Protein AF-A0AAU8GAG2-F1 (afdb_monomer)

Solvent-accessible surface area (backbone atoms only — not comparable to full-atom values): 4135 Å² total; per-residue (Å²): 129,86,55,72,65,60,53,50,50,54,47,52,52,52,41,53,52,45,52,51,51,43,53,52,48,52,52,51,42,59,63,41,71,78,45,94,46,74,65,38,53,52,51,45,54,52,45,50,54,53,45,53,52,44,54,51,50,46,50,53,45,33,60,72,70,61,56,70,87,66,94,124

Foldseek 3Di:
DDDPVVVLVVLVVVLVVLVVVLVVLVVVLVVLVVPDDPVSVVSNVVSVVSNVVSVVSNVVSCVVNVVPPDDD

Nearest PDB structures (foldseek):
  6r1n-assembly1_A-2  TM=9.313E-01  e=1.053E+00  Staphylococcus aureus
  6kgq-assembly1_A  TM=9.198E-01  e=2.222E+00  Homo sapiens

pLDDT: mean 88.39, std 14.49, range [36.47, 98.0]

Secondary structure (DSSP, 8-state):
---HHHHHHHHHHHHHHHHHHHHHHHHHHHHHTT--SHHHHHHHHHHHHHHHHHHHHHHHHHHHHT------

Mean predicted aligned error: 5.85 Å

Sequence (72 aa):
MPNLEDYKWEFRKEEEELLAERRKLLGQKQLISRVFTTEASRRRAELEKAVAELERRITEIRNILGDNYRNN

Structure (mmCIF, N/CA/C/O backbone):
data_AF-A0AAU8GAG2-F1
#
_entry.id   AF-A0AAU8GAG2-F1
#
loop_
_atom_site.group_PDB
_atom_site.id
_atom_site.type_symbol
_atom_site.label_atom_id
_atom_site.label_alt_id
_atom_site.label_comp_id
_atom_site.label_asym_id
_atom_site.label_entity_id
_atom_site.label_seq_id
_atom_site.pdbx_PDB_ins_code
_atom_site.Cartn_x
_atom_site.Cartn_y
_atom_site.Cartn_z
_atom_site.occupancy
_atom_site.B_iso_or_equiv
_atom_site.auth_seq_id
_atom_site.auth_comp_id
_atom_site.auth_asym_id
_atom_site.auth_atom_id
_atom_site.pdbx_PDB_model_num
ATOM 1 N N . MET A 1 1 ? 17.923 15.185 -25.140 1.00 52.16 1 MET A N 1
ATOM 2 C CA . MET A 1 1 ? 16.870 14.185 -24.868 1.00 52.16 1 MET A CA 1
ATOM 3 C C . MET A 1 1 ? 17.230 13.531 -23.545 1.00 52.16 1 MET A C 1
ATOM 5 O O . MET A 1 1 ? 18.394 13.165 -23.424 1.00 52.16 1 MET A O 1
ATOM 9 N N . PRO A 1 2 ? 16.333 13.478 -22.547 1.00 63.34 2 PRO A N 1
ATOM 10 C CA . PRO A 1 2 ? 16.621 12.770 -21.300 1.00 63.34 2 PRO A CA 1
ATOM 11 C C . PRO A 1 2 ? 16.918 11.295 -21.599 1.00 63.34 2 PRO A C 1
ATOM 13 O O . PRO A 1 2 ? 16.308 10.710 -22.498 1.00 63.34 2 PRO A O 1
ATOM 16 N N . ASN A 1 3 ? 17.907 10.731 -20.909 1.00 79.81 3 ASN A N 1
ATOM 17 C CA . ASN A 1 3 ? 18.352 9.360 -21.119 1.00 79.81 3 ASN A CA 1
ATOM 18 C C . ASN A 1 3 ? 17.299 8.392 -20.554 1.00 79.81 3 ASN A C 1
ATOM 20 O O . ASN A 1 3 ? 16.815 8.569 -19.438 1.00 79.81 3 ASN A O 1
ATOM 24 N N . LEU A 1 4 ? 16.945 7.360 -21.321 1.00 75.25 4 LEU A N 1
ATOM 25 C CA . LEU A 1 4 ? 16.013 6.308 -20.893 1.00 75.25 4 LEU A CA 1
ATOM 26 C C . LEU A 1 4 ? 16.472 5.615 -19.600 1.00 75.25 4 LEU A C 1
ATOM 28 O O . LEU A 1 4 ? 15.639 5.164 -18.817 1.00 75.25 4 LEU A O 1
ATOM 32 N N . GLU A 1 5 ? 17.782 5.548 -19.365 1.00 79.00 5 GLU A N 1
ATOM 33 C CA . GLU A 1 5 ? 18.348 4.966 -18.145 1.00 79.00 5 GLU A CA 1
ATOM 34 C C . GLU A 1 5 ? 18.156 5.860 -16.911 1.00 79.00 5 GLU A C 1
ATOM 36 O O . GLU A 1 5 ? 17.868 5.337 -15.835 1.00 79.00 5 GLU A O 1
ATOM 41 N N . ASP A 1 6 ? 18.192 7.189 -17.066 1.00 82.25 6 ASP A N 1
ATOM 42 C CA . ASP A 1 6 ? 17.902 8.123 -15.967 1.00 82.25 6 ASP A CA 1
ATOM 43 C C . ASP A 1 6 ? 16.438 7.974 -15.528 1.00 82.25 6 ASP A C 1
ATOM 45 O O . ASP A 1 6 ? 16.132 7.915 -14.341 1.00 82.25 6 ASP A O 1
ATOM 49 N N . TYR A 1 7 ? 15.528 7.816 -16.495 1.00 82.06 7 TYR A N 1
ATOM 50 C CA . TYR A 1 7 ? 14.106 7.601 -16.225 1.00 82.06 7 TYR A CA 1
ATOM 51 C C . TYR A 1 7 ? 13.877 6.302 -15.442 1.00 82.06 7 TYR A C 1
ATOM 53 O O . TYR A 1 7 ? 13.239 6.316 -14.394 1.00 82.06 7 TYR A O 1
ATOM 61 N N . LYS A 1 8 ? 14.449 5.176 -15.887 1.00 86.31 8 LYS A N 1
ATOM 62 C CA . LYS A 1 8 ? 14.331 3.897 -15.163 1.00 86.31 8 LYS A CA 1
ATOM 63 C C . LYS A 1 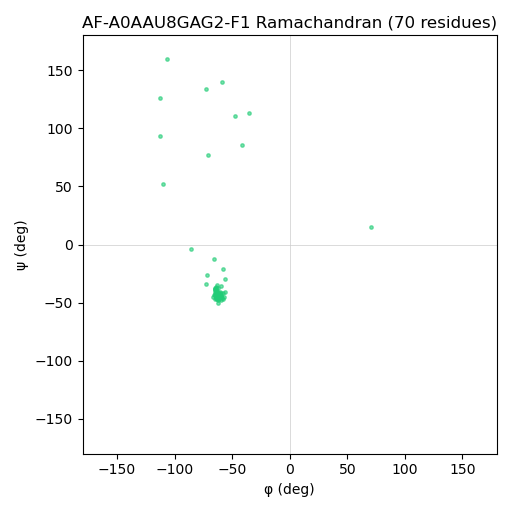8 ? 14.906 3.963 -13.749 1.00 86.31 8 LYS A C 1
ATOM 65 O O . LYS A 1 8 ? 14.369 3.314 -12.854 1.00 86.31 8 LYS A O 1
ATOM 70 N N . TRP A 1 9 ? 15.993 4.707 -13.548 1.00 89.06 9 TRP A N 1
ATOM 71 C CA . TRP A 1 9 ? 16.587 4.882 -12.227 1.00 89.06 9 TRP A CA 1
ATOM 72 C C . TRP A 1 9 ? 15.633 5.607 -11.270 1.00 89.06 9 TRP A C 1
ATOM 74 O O . TRP A 1 9 ? 15.408 5.117 -10.164 1.00 89.06 9 TRP A O 1
ATOM 84 N N . GLU A 1 10 ? 14.999 6.695 -11.718 1.00 91.44 10 GLU A N 1
ATOM 85 C CA . GLU A 1 10 ? 13.996 7.417 -10.922 1.00 91.44 10 GLU A CA 1
ATOM 86 C C . GLU A 1 10 ? 12.798 6.525 -10.564 1.00 91.44 10 GLU A C 1
ATOM 88 O O . GLU A 1 10 ? 12.388 6.481 -9.407 1.00 91.44 10 GLU A O 1
ATOM 93 N N . PHE A 1 11 ? 12.283 5.735 -11.514 1.00 91.06 11 PHE A N 1
ATOM 94 C CA . PHE A 1 11 ? 11.175 4.809 -11.242 1.00 91.06 11 PHE A CA 1
ATOM 95 C C . PHE A 1 11 ? 11.541 3.708 -10.247 1.00 91.06 11 PHE A C 1
ATOM 97 O O . PHE A 1 11 ? 10.733 3.372 -9.385 1.00 91.06 11 PHE A O 1
ATOM 104 N N . ARG A 1 12 ? 12.756 3.155 -10.322 1.00 92.38 12 ARG A N 1
ATOM 105 C CA . ARG A 1 12 ? 13.226 2.166 -9.336 1.00 92.38 12 ARG A CA 1
ATOM 106 C C . ARG A 1 12 ? 13.343 2.773 -7.946 1.00 92.38 12 ARG A C 1
ATOM 108 O O . ARG A 1 12 ? 12.930 2.152 -6.972 1.00 92.38 12 ARG A O 1
ATOM 115 N N . LYS A 1 13 ? 13.864 3.995 -7.857 1.00 95.00 13 LYS A N 1
ATOM 116 C CA . LYS A 1 13 ? 13.947 4.722 -6.593 1.00 95.00 13 LYS A CA 1
ATOM 117 C C . LYS A 1 13 ? 12.554 5.000 -6.016 1.00 95.00 13 LYS A C 1
ATOM 119 O O . LYS A 1 13 ? 12.331 4.742 -4.836 1.00 95.00 13 LYS A O 1
ATOM 124 N N . GLU A 1 14 ? 11.607 5.445 -6.844 1.00 95.12 14 GLU A N 1
ATOM 125 C CA . GLU A 1 14 ? 10.208 5.636 -6.437 1.00 95.12 14 GLU A CA 1
ATOM 126 C C . GLU A 1 14 ? 9.594 4.312 -5.941 1.00 95.12 14 GLU A C 1
ATOM 128 O O . GLU A 1 14 ? 8.963 4.276 -4.885 1.00 95.12 14 GLU A O 1
ATOM 133 N N . GLU A 1 15 ? 9.825 3.196 -6.641 1.00 95.06 15 GLU A N 1
ATOM 134 C CA . GLU A 1 15 ? 9.356 1.875 -6.208 1.00 95.06 15 GLU A CA 1
ATOM 135 C C . GLU A 1 15 ? 9.914 1.483 -4.829 1.00 95.06 15 GLU A C 1
ATOM 137 O O . GLU A 1 15 ? 9.166 1.024 -3.959 1.00 95.06 15 GLU A O 1
ATOM 142 N N . GLU A 1 16 ? 11.216 1.672 -4.605 1.00 96.44 16 GLU A N 1
ATOM 143 C CA . GLU A 1 16 ? 11.876 1.362 -3.334 1.00 96.44 16 GLU A CA 1
ATOM 144 C C . GLU A 1 16 ? 11.305 2.182 -2.169 1.00 96.44 16 GLU A C 1
ATOM 146 O O . GLU A 1 16 ? 11.038 1.627 -1.093 1.00 96.44 16 GLU A O 1
ATOM 151 N N . GLU A 1 17 ? 11.064 3.476 -2.388 1.00 97.62 17 GLU A N 1
ATOM 152 C CA . GLU A 1 17 ? 10.453 4.379 -1.409 1.00 97.62 17 GLU A CA 1
ATOM 153 C C . GLU A 1 17 ? 9.017 3.948 -1.069 1.00 97.62 17 GLU A C 1
ATOM 155 O O . GLU A 1 17 ? 8.656 3.828 0.109 1.00 97.62 17 GLU A O 1
ATOM 160 N N . LEU A 1 18 ? 8.210 3.612 -2.079 1.00 97.44 18 LEU A N 1
ATOM 161 C CA . LEU A 1 18 ? 6.837 3.134 -1.885 1.00 97.44 18 LEU A CA 1
ATOM 162 C C . LEU A 1 18 ? 6.793 1.783 -1.162 1.00 97.44 18 LEU A C 1
ATOM 164 O O . LEU A 1 18 ? 5.947 1.567 -0.289 1.00 97.44 18 LEU A O 1
ATOM 168 N N . LEU A 1 19 ? 7.717 0.870 -1.474 1.00 97.12 19 LEU A N 1
ATOM 169 C CA . LEU A 1 19 ? 7.853 -0.406 -0.770 1.00 97.12 19 LEU A CA 1
ATOM 170 C C . LEU A 1 19 ? 8.245 -0.201 0.698 1.00 97.12 19 LEU A C 1
ATOM 172 O O . LEU A 1 19 ? 7.752 -0.923 1.572 1.00 97.12 19 LEU A O 1
ATOM 176 N N . ALA A 1 20 ? 9.113 0.771 0.989 1.00 98.00 20 ALA A N 1
ATOM 177 C CA . ALA A 1 20 ? 9.485 1.123 2.354 1.00 98.00 20 ALA A CA 1
ATOM 178 C C . ALA A 1 20 ? 8.293 1.681 3.144 1.00 98.00 20 ALA A C 1
ATOM 180 O O . ALA A 1 20 ? 8.023 1.199 4.251 1.00 98.00 20 ALA A O 1
ATOM 181 N N . GLU A 1 21 ? 7.530 2.610 2.565 1.00 98.00 21 GLU A N 1
ATOM 182 C CA . GLU A 1 21 ? 6.335 3.152 3.219 1.00 98.00 21 GLU A CA 1
ATOM 183 C C . GLU A 1 21 ? 5.271 2.062 3.412 1.00 98.00 21 GLU A C 1
ATOM 185 O O . GLU A 1 21 ? 4.706 1.929 4.500 1.00 98.00 21 GLU A O 1
ATOM 190 N N . ARG A 1 22 ? 5.073 1.179 2.423 1.00 97.31 22 ARG A N 1
ATOM 191 C CA . ARG A 1 22 ? 4.151 0.040 2.543 1.00 97.31 22 ARG A CA 1
ATOM 192 C C . ARG A 1 22 ? 4.517 -0.856 3.726 1.00 97.31 22 ARG A C 1
ATOM 194 O O . ARG A 1 22 ? 3.637 -1.229 4.502 1.00 97.31 22 ARG A O 1
ATOM 201 N N . ARG A 1 23 ? 5.803 -1.187 3.909 1.00 97.50 23 ARG A N 1
ATOM 202 C CA . ARG A 1 23 ? 6.272 -1.987 5.061 1.00 97.50 23 ARG A CA 1
ATOM 203 C C . ARG A 1 23 ? 5.953 -1.308 6.393 1.00 97.50 23 ARG A C 1
ATOM 205 O O . ARG A 1 23 ? 5.467 -1.965 7.314 1.00 97.50 23 ARG A O 1
ATOM 212 N N . LYS A 1 24 ? 6.174 0.002 6.489 1.00 97.50 24 LYS A N 1
ATOM 213 C CA . LYS A 1 24 ? 5.872 0.796 7.687 1.00 97.50 24 LYS A CA 1
ATOM 214 C C . LYS A 1 24 ? 4.374 0.813 7.999 1.00 97.50 24 LYS A C 1
ATOM 216 O O . LYS A 1 24 ? 3.997 0.556 9.143 1.00 97.50 24 LYS A O 1
ATOM 221 N N . LEU A 1 25 ? 3.516 1.050 7.005 1.00 97.38 25 LEU A N 1
ATOM 222 C CA . LEU A 1 25 ? 2.061 1.049 7.196 1.00 97.38 25 LEU A CA 1
ATOM 223 C C . LEU A 1 25 ? 1.526 -0.332 7.589 1.00 97.38 25 LEU A C 1
ATOM 225 O O . LEU A 1 25 ? 0.661 -0.431 8.461 1.00 97.38 25 LEU A O 1
ATOM 229 N N . LEU A 1 26 ? 2.074 -1.408 7.018 1.00 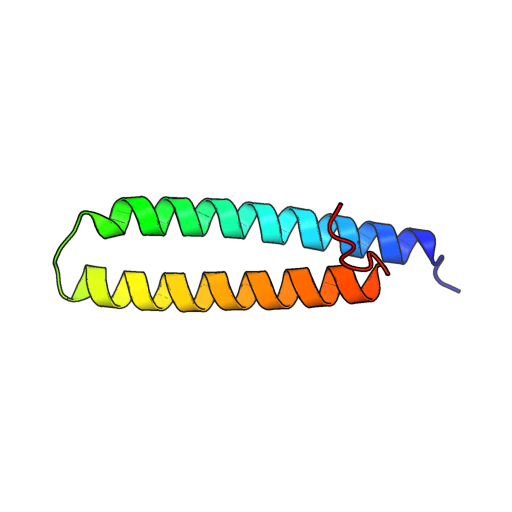95.69 26 LEU A N 1
ATOM 230 C CA . LEU A 1 26 ? 1.736 -2.773 7.428 1.00 95.69 26 LEU A CA 1
ATOM 231 C C . LEU A 1 26 ? 2.128 -3.048 8.886 1.00 95.69 26 LEU A C 1
ATOM 233 O O . LEU A 1 26 ? 1.332 -3.630 9.624 1.00 95.69 26 LEU A O 1
ATOM 237 N N . GLY A 1 27 ? 3.295 -2.572 9.331 1.00 95.50 27 GLY A N 1
ATOM 238 C CA . GLY A 1 27 ? 3.693 -2.635 10.740 1.00 95.50 27 GLY A CA 1
ATOM 239 C C . GLY A 1 27 ? 2.721 -1.884 11.657 1.00 95.50 27 GLY A C 1
ATOM 240 O O . GLY A 1 27 ? 2.270 -2.424 12.666 1.00 95.50 27 GLY A O 1
ATOM 241 N N . GLN A 1 28 ? 2.307 -0.671 11.275 1.00 94.75 28 GLN A N 1
ATOM 242 C CA . GLN A 1 28 ? 1.293 0.088 12.020 1.00 94.75 28 GLN A CA 1
ATOM 243 C C . GLN A 1 28 ? -0.049 -0.655 12.082 1.00 94.75 28 GLN A C 1
ATOM 245 O O . GLN A 1 28 ? -0.662 -0.741 13.149 1.00 94.75 28 GLN A O 1
ATOM 250 N N . LYS A 1 29 ? -0.488 -1.247 10.964 1.00 93.69 29 LYS A N 1
ATOM 251 C CA . LYS A 1 29 ? -1.724 -2.037 10.898 1.00 93.69 29 LYS A CA 1
ATOM 252 C C . LYS A 1 29 ? -1.667 -3.236 11.845 1.00 93.69 29 LYS A C 1
ATOM 254 O O . LYS A 1 29 ? -2.640 -3.484 12.556 1.00 93.69 29 LYS A O 1
ATOM 259 N N . GLN A 1 30 ? -0.539 -3.946 11.904 1.00 92.12 30 GLN A N 1
ATOM 260 C CA . GLN A 1 30 ? -0.338 -5.066 12.830 1.00 92.12 30 GLN A CA 1
ATOM 261 C C . GLN A 1 30 ? -0.443 -4.625 14.294 1.00 92.12 30 GLN A C 1
ATOM 263 O O . GLN A 1 30 ? -1.118 -5.292 15.077 1.00 92.12 30 GLN A O 1
ATOM 268 N N . LEU A 1 31 ? 0.146 -3.486 14.665 1.00 92.50 31 LEU A N 1
ATOM 269 C CA . LEU A 1 31 ? 0.041 -2.954 16.027 1.00 92.50 31 LEU A CA 1
ATOM 270 C C . LEU A 1 31 ? -1.410 -2.602 16.386 1.00 92.50 31 LEU A C 1
ATOM 272 O O . LEU A 1 31 ? -1.909 -3.013 17.433 1.00 92.50 31 LEU A O 1
ATOM 276 N N . ILE A 1 32 ? -2.118 -1.909 15.490 1.00 93.75 32 ILE A N 1
ATOM 277 C CA . ILE A 1 32 ? -3.506 -1.479 15.721 1.00 93.75 32 ILE A CA 1
ATOM 278 C C . ILE A 1 32 ? -4.486 -2.658 15.676 1.00 93.75 32 ILE A C 1
ATOM 280 O O . ILE A 1 32 ? -5.533 -2.610 16.320 1.00 93.75 32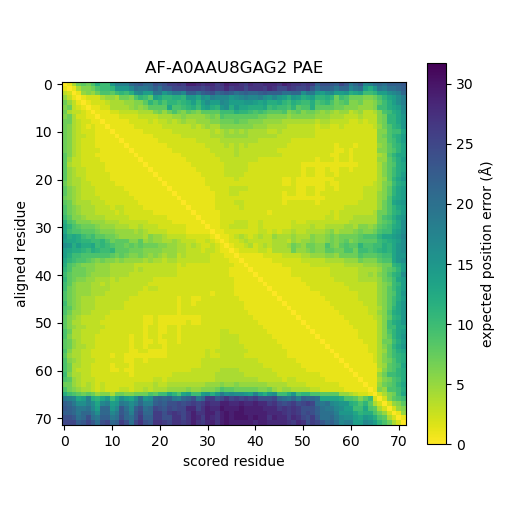 ILE A O 1
ATOM 284 N N . SER A 1 33 ? -4.172 -3.743 14.964 1.00 88.19 33 SER A N 1
ATOM 285 C CA . SER A 1 33 ? -5.031 -4.936 14.887 1.00 88.19 33 SER A CA 1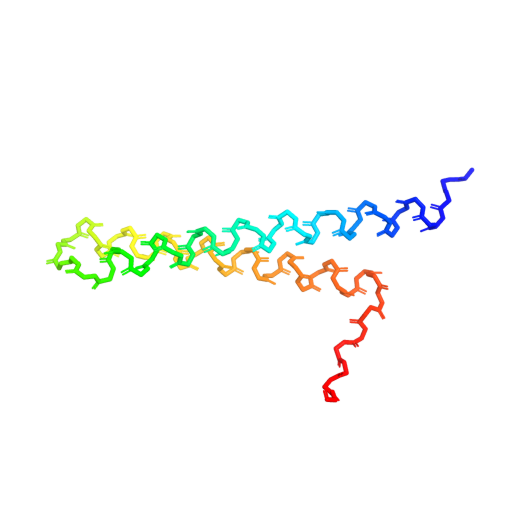
ATOM 286 C C . SER A 1 33 ? -5.325 -5.576 16.250 1.00 88.19 33 SER A C 1
ATOM 288 O O . SER A 1 33 ? -6.333 -6.258 16.397 1.00 88.19 33 SER A O 1
ATOM 290 N N . ARG A 1 34 ? -4.489 -5.301 17.260 1.00 91.44 34 ARG A N 1
ATOM 291 C CA . ARG A 1 34 ? -4.643 -5.799 18.633 1.00 91.44 34 ARG A CA 1
ATOM 292 C C . ARG A 1 34 ? -5.554 -4.929 19.512 1.00 91.44 34 ARG A C 1
ATOM 294 O O . ARG A 1 34 ? -5.788 -5.281 20.663 1.00 91.44 34 ARG A O 1
ATOM 301 N N . VAL A 1 35 ? -6.052 -3.800 18.999 1.00 93.25 35 VAL A N 1
ATOM 302 C CA . VAL A 1 35 ? -6.868 -2.828 19.747 1.00 93.25 35 VAL A CA 1
ATOM 303 C C . VAL A 1 35 ? -8.298 -2.802 19.206 1.00 93.25 35 VAL A C 1
ATOM 305 O O . VAL A 1 35 ? -8.520 -2.572 18.019 1.00 93.25 35 VAL A O 1
ATOM 308 N N . PHE A 1 36 ? -9.296 -2.981 20.071 1.00 90.94 36 PHE A N 1
ATOM 309 C CA . PHE A 1 36 ? -10.706 -3.128 19.674 1.00 90.94 36 PHE A CA 1
ATOM 310 C C . PHE A 1 36 ? -11.562 -1.915 20.067 1.00 90.94 36 PHE A C 1
ATOM 312 O O . PHE A 1 36 ? -12.594 -2.047 20.715 1.00 90.94 36 PHE A O 1
ATOM 319 N N . THR A 1 37 ? -11.122 -0.716 19.679 1.00 95.62 37 THR A N 1
ATOM 320 C CA . THR A 1 37 ? -11.885 0.534 19.843 1.00 95.62 37 THR A CA 1
ATOM 321 C C . THR A 1 37 ? -12.433 1.024 18.502 1.00 95.62 37 THR A C 1
ATOM 323 O O . THR A 1 37 ? -11.912 0.666 17.443 1.00 95.62 37 THR A O 1
ATOM 326 N N . THR A 1 38 ? -13.462 1.879 18.527 1.00 94.56 38 THR A N 1
ATOM 327 C CA . THR A 1 38 ? -13.993 2.537 17.318 1.00 94.56 38 THR A CA 1
ATOM 328 C C . THR A 1 38 ? -12.906 3.315 16.578 1.00 94.56 38 THR A C 1
ATOM 330 O O . THR A 1 38 ? -12.807 3.226 15.356 1.00 94.56 38 THR A O 1
ATOM 333 N N . GLU A 1 39 ? -12.039 4.005 17.320 1.00 94.81 39 GLU A N 1
ATOM 334 C CA . GLU A 1 39 ? -10.906 4.737 16.751 1.00 94.81 39 GLU A CA 1
ATOM 335 C C . GLU A 1 39 ? -9.894 3.793 16.089 1.00 94.81 39 GLU A C 1
ATOM 337 O O . GLU A 1 39 ? -9.475 4.022 14.958 1.00 94.81 39 GLU A O 1
ATOM 342 N N . ALA A 1 40 ? -9.567 2.664 16.725 1.00 94.56 40 ALA A N 1
ATOM 343 C CA . ALA A 1 40 ? -8.697 1.657 16.120 1.00 94.56 40 ALA A CA 1
ATOM 344 C C . ALA A 1 40 ? -9.311 1.056 14.844 1.00 94.56 40 ALA A C 1
ATOM 346 O O . ALA A 1 40 ? -8.597 0.814 13.872 1.00 94.56 40 ALA A O 1
ATOM 347 N N . SER A 1 41 ? -10.631 0.848 14.810 1.00 93.62 41 SER A N 1
ATOM 348 C CA . SER A 1 41 ? -11.344 0.407 13.604 1.00 93.62 41 SER A CA 1
ATOM 349 C C . SER A 1 41 ? -11.268 1.436 12.480 1.00 93.62 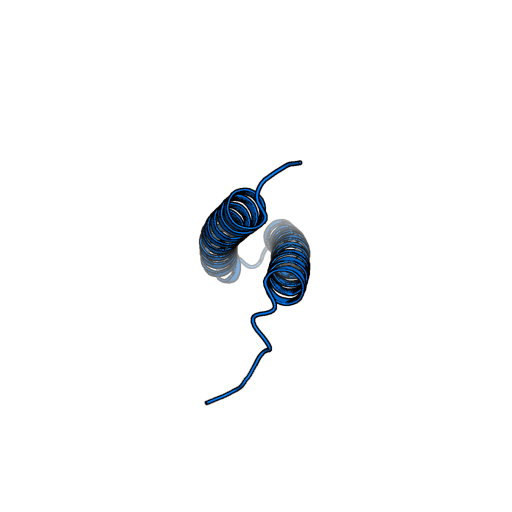41 SER A C 1
ATOM 351 O O . SER A 1 41 ? -10.952 1.069 11.348 1.00 93.62 41 SER A O 1
ATOM 353 N N . ARG A 1 42 ? -11.479 2.722 12.785 1.00 95.75 42 ARG A N 1
ATOM 354 C CA . ARG A 1 42 ? -11.312 3.812 11.817 1.00 95.75 42 ARG A CA 1
ATOM 355 C C . ARG A 1 42 ? -9.881 3.857 11.285 1.00 95.75 42 ARG A C 1
ATOM 357 O O . ARG A 1 42 ? -9.674 3.869 10.073 1.00 95.75 42 ARG A O 1
ATOM 364 N N . ARG A 1 43 ? -8.894 3.791 12.179 1.00 95.88 43 ARG A N 1
ATOM 365 C CA . ARG A 1 43 ? -7.479 3.839 11.811 1.00 95.88 43 ARG A CA 1
ATOM 366 C C . ARG A 1 43 ? -7.050 2.646 10.957 1.00 95.88 43 ARG A C 1
ATOM 368 O O . ARG A 1 43 ? -6.267 2.821 10.029 1.00 95.88 43 ARG A O 1
ATOM 375 N N . ARG A 1 44 ? -7.582 1.442 11.208 1.00 95.00 44 ARG A N 1
ATOM 376 C CA . ARG A 1 44 ? -7.372 0.276 10.328 1.00 95.00 44 ARG A CA 1
ATOM 377 C C . ARG A 1 44 ? -7.880 0.530 8.914 1.00 95.00 44 ARG A C 1
ATOM 379 O O . ARG A 1 44 ? -7.153 0.236 7.973 1.00 95.00 44 ARG A O 1
ATOM 386 N N . ALA A 1 45 ? -9.078 1.093 8.773 1.00 95.31 45 ALA A N 1
ATOM 387 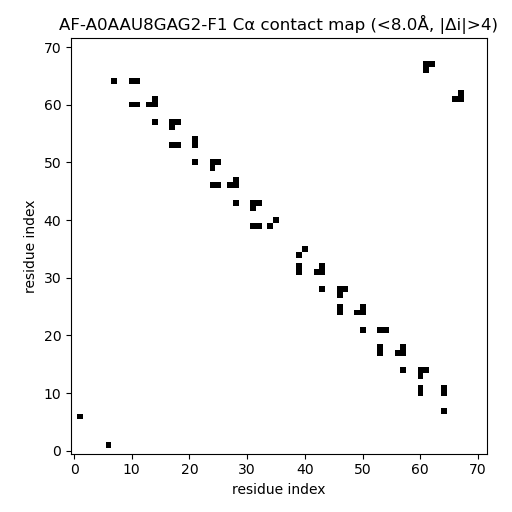C CA . ALA A 1 45 ? -9.652 1.393 7.464 1.00 95.31 45 ALA A CA 1
ATOM 388 C C . ALA A 1 45 ? -8.839 2.460 6.706 1.00 95.31 45 ALA A C 1
ATOM 390 O O . ALA A 1 45 ? -8.662 2.359 5.494 1.00 95.31 45 ALA A O 1
ATOM 391 N N . GLU A 1 46 ? -8.305 3.465 7.406 1.00 96.50 46 GLU A N 1
ATOM 392 C CA . GLU A 1 46 ? -7.394 4.459 6.819 1.00 96.50 46 GLU A CA 1
ATOM 393 C C . GLU A 1 46 ? -6.084 3.820 6.342 1.00 96.50 46 GLU A C 1
ATOM 395 O O . GLU A 1 46 ? -5.654 4.060 5.215 1.00 96.50 46 GLU A O 1
ATOM 400 N N . LEU A 1 47 ? -5.481 2.959 7.167 1.00 96.75 47 LEU A N 1
ATOM 401 C CA . LEU A 1 47 ? -4.262 2.233 6.806 1.00 96.75 47 LEU A CA 1
ATOM 402 C C . LEU A 1 47 ? -4.483 1.276 5.632 1.00 96.75 47 LEU A C 1
ATOM 404 O O . LEU A 1 47 ? -3.613 1.156 4.778 1.00 96.75 47 LEU A O 1
ATOM 408 N N . GLU A 1 48 ? -5.637 0.614 5.559 1.00 96.06 48 GLU A N 1
ATOM 409 C CA . GLU A 1 48 ? -5.994 -0.241 4.423 1.00 96.06 48 GLU A CA 1
ATOM 410 C C . GLU A 1 48 ? -6.094 0.539 3.118 1.00 96.06 48 GLU A C 1
ATOM 412 O O . GLU A 1 48 ? -5.544 0.101 2.109 1.00 96.06 48 GLU A O 1
ATOM 417 N N . LYS A 1 49 ? -6.736 1.711 3.143 1.00 97.44 49 LYS A N 1
ATOM 418 C CA . LYS A 1 49 ? -6.810 2.592 1.972 1.00 97.44 49 LYS A CA 1
ATOM 419 C C . LYS A 1 49 ? -5.421 3.045 1.527 1.00 97.44 49 LYS A C 1
ATOM 421 O O . LYS A 1 49 ? -5.107 2.929 0.347 1.00 97.44 49 LYS A O 1
ATOM 426 N N . ALA A 1 50 ? -4.587 3.485 2.468 1.00 97.50 50 ALA A N 1
ATOM 427 C CA . ALA A 1 50 ? -3.232 3.939 2.171 1.00 97.50 50 ALA A CA 1
ATOM 428 C C . ALA A 1 50 ? -2.352 2.811 1.600 1.00 97.50 50 ALA A C 1
ATOM 430 O O . ALA A 1 50 ? -1.645 3.014 0.619 1.00 97.50 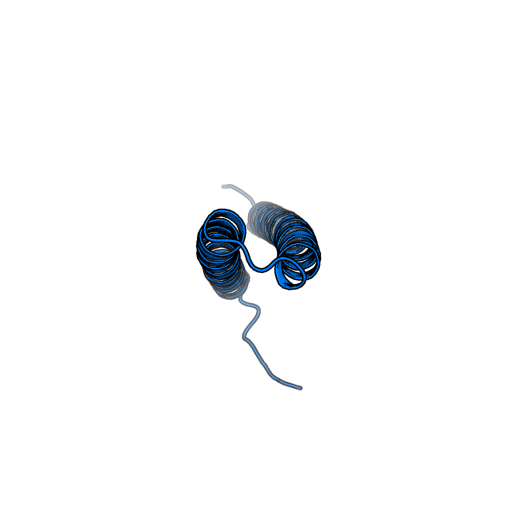50 ALA A O 1
ATOM 431 N N . VAL A 1 51 ? -2.429 1.595 2.158 1.00 97.38 51 VAL A N 1
ATOM 432 C CA . VAL A 1 51 ? -1.699 0.433 1.619 1.00 97.38 51 VAL A CA 1
ATOM 433 C C . VAL A 1 51 ? -2.163 0.096 0.201 1.00 97.38 51 VAL A C 1
ATOM 435 O O . VAL A 1 51 ? -1.320 -0.124 -0.666 1.00 97.38 51 VAL A O 1
ATOM 438 N N . ALA A 1 52 ? -3.473 0.095 -0.057 1.00 97.06 52 ALA A N 1
ATOM 439 C CA . ALA A 1 52 ? -4.011 -0.190 -1.387 1.00 97.06 52 ALA A CA 1
ATOM 440 C C . ALA A 1 52 ? -3.579 0.854 -2.434 1.00 97.06 52 ALA A C 1
ATOM 442 O O . ALA A 1 52 ? -3.343 0.514 -3.592 1.00 97.06 52 ALA A O 1
ATOM 443 N N . GLU A 1 53 ? -3.459 2.123 -2.040 1.00 97.69 53 GLU A N 1
ATOM 444 C CA . GLU A 1 53 ? -2.962 3.193 -2.907 1.00 97.69 53 GLU A CA 1
ATOM 445 C C . GLU A 1 53 ? -1.481 3.003 -3.261 1.00 97.69 53 GLU A C 1
ATOM 447 O O . GLU A 1 53 ? -1.124 3.046 -4.440 1.00 97.69 53 GLU A O 1
ATOM 452 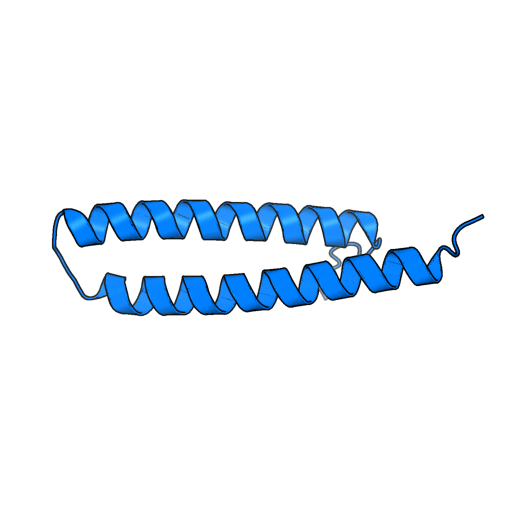N N . LEU A 1 54 ? -0.638 2.678 -2.273 1.00 96.88 54 LEU A N 1
ATOM 453 C CA . LEU A 1 54 ? 0.771 2.348 -2.516 1.00 96.88 54 LEU A CA 1
ATOM 454 C C . LEU A 1 54 ? 0.924 1.145 -3.456 1.00 96.88 54 LEU A C 1
ATOM 456 O O . LEU A 1 54 ? 1.761 1.163 -4.353 1.00 96.88 54 LEU A O 1
ATOM 460 N N . GLU A 1 55 ? 0.109 0.102 -3.287 1.00 96.31 55 GLU A N 1
ATOM 461 C CA . GLU A 1 55 ? 0.152 -1.093 -4.140 1.00 96.31 55 GLU A CA 1
ATOM 462 C C . GLU A 1 55 ? -0.226 -0.799 -5.595 1.00 96.31 55 GLU A C 1
ATOM 464 O O . GLU A 1 55 ? 0.408 -1.327 -6.516 1.00 96.31 55 GLU A O 1
ATOM 469 N N . ARG A 1 56 ? -1.214 0.076 -5.820 1.00 96.69 56 ARG A N 1
ATOM 470 C CA . ARG A 1 56 ? -1.551 0.553 -7.168 1.00 96.69 56 ARG A CA 1
ATOM 471 C C . ARG A 1 56 ? -0.380 1.299 -7.788 1.00 96.69 56 ARG A C 1
ATOM 473 O O . ARG A 1 56 ? 0.010 0.970 -8.903 1.00 96.69 56 ARG A O 1
ATOM 480 N N . ARG A 1 57 ? 0.231 2.223 -7.042 1.00 95.81 57 ARG A N 1
ATOM 481 C CA . ARG A 1 57 ? 1.360 3.019 -7.533 1.00 95.81 57 ARG A CA 1
ATOM 482 C C . ARG A 1 57 ? 2.580 2.162 -7.872 1.00 95.81 57 ARG A C 1
ATOM 484 O O . ARG A 1 57 ? 3.151 2.313 -8.944 1.00 95.81 57 ARG A O 1
ATOM 491 N N . ILE A 1 58 ? 2.932 1.204 -7.015 1.00 94.75 58 ILE A N 1
ATOM 492 C CA . ILE A 1 58 ? 4.005 0.232 -7.290 1.00 94.75 58 ILE A CA 1
ATOM 493 C C . ILE A 1 58 ? 3.703 -0.553 -8.572 1.00 94.75 58 ILE A C 1
ATOM 495 O O . ILE A 1 58 ? 4.588 -0.770 -9.395 1.00 94.75 58 ILE A O 1
ATOM 499 N N . THR A 1 59 ? 2.450 -0.967 -8.768 1.00 94.50 59 THR A N 1
ATOM 500 C CA . THR A 1 59 ? 2.039 -1.693 -9.979 1.00 94.50 59 THR A CA 1
ATOM 501 C C . THR A 1 59 ? 2.169 -0.826 -11.233 1.00 94.50 59 THR A C 1
ATOM 503 O O . THR A 1 59 ? 2.671 -1.301 -12.249 1.00 94.50 59 THR A O 1
ATOM 506 N N . GLU A 1 60 ? 1.773 0.449 -11.170 1.00 93.62 60 GLU A N 1
ATOM 507 C CA . GLU A 1 60 ? 1.968 1.416 -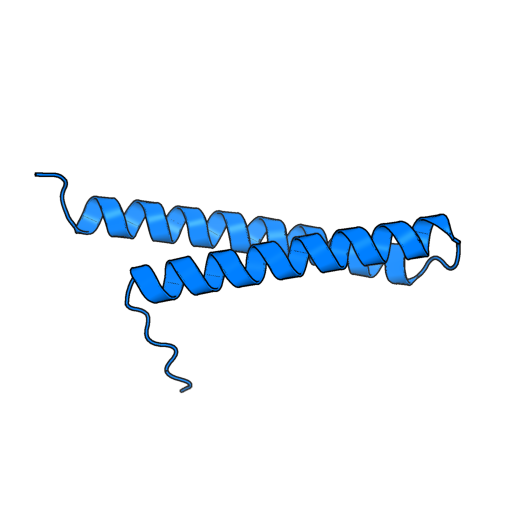12.261 1.00 93.62 60 GLU A CA 1
ATOM 508 C C . GLU A 1 60 ? 3.449 1.570 -12.622 1.00 93.62 60 GLU A C 1
ATOM 510 O O . GLU A 1 60 ? 3.809 1.484 -13.795 1.00 93.62 60 GLU A O 1
ATOM 515 N N . ILE A 1 61 ? 4.311 1.729 -11.618 1.00 91.94 61 ILE A N 1
ATOM 516 C CA . ILE A 1 61 ? 5.759 1.868 -11.802 1.00 91.94 61 ILE A CA 1
ATOM 517 C C . ILE A 1 61 ? 6.361 0.619 -12.448 1.00 91.94 61 ILE A C 1
ATOM 519 O O . ILE A 1 61 ? 7.113 0.731 -13.412 1.00 91.94 61 ILE A O 1
ATOM 523 N N . ARG A 1 62 ? 5.990 -0.577 -11.982 1.00 91.69 62 ARG A N 1
ATOM 524 C CA . ARG A 1 62 ? 6.451 -1.845 -12.575 1.00 91.69 62 ARG A CA 1
ATOM 525 C C . ARG A 1 62 ? 6.028 -1.990 -14.032 1.00 91.69 62 ARG A C 1
ATOM 527 O O . ARG A 1 62 ? 6.833 -2.401 -14.865 1.00 91.69 62 ARG A O 1
ATOM 534 N N . ASN A 1 63 ? 4.795 -1.591 -14.352 1.00 88.81 63 ASN A N 1
ATOM 535 C CA . ASN A 1 63 ? 4.311 -1.564 -15.731 1.00 88.81 63 ASN A CA 1
ATOM 536 C C . ASN A 1 63 ? 5.136 -0.597 -16.600 1.00 88.81 63 ASN A C 1
ATOM 538 O O . ASN A 1 63 ? 5.466 -0.940 -17.733 1.00 88.81 63 ASN A O 1
ATOM 542 N N . ILE A 1 64 ? 5.500 0.581 -16.075 1.00 88.56 64 ILE A N 1
ATOM 543 C CA . ILE A 1 64 ? 6.349 1.570 -16.766 1.00 88.56 64 ILE A CA 1
ATOM 544 C C . ILE A 1 64 ? 7.769 1.037 -16.981 1.00 88.56 64 ILE A C 1
ATOM 546 O O . ILE A 1 64 ? 8.326 1.184 -18.069 1.00 88.56 64 ILE A O 1
ATOM 550 N N . LEU A 1 65 ? 8.350 0.397 -15.965 1.00 85.50 65 LEU A N 1
ATOM 551 C CA . LEU A 1 65 ? 9.681 -0.205 -16.040 1.00 85.50 65 LEU A CA 1
ATOM 552 C C . LEU A 1 65 ? 9.748 -1.380 -17.025 1.00 85.50 65 LEU A C 1
ATOM 554 O O . LEU A 1 65 ? 10.843 -1.802 -17.397 1.00 85.50 65 LEU A O 1
ATOM 558 N N . GLY A 1 66 ? 8.597 -1.883 -17.484 1.00 79.56 66 GLY A N 1
ATOM 559 C CA . GLY A 1 66 ? 8.526 -3.047 -18.357 1.00 79.56 66 GLY A CA 1
ATOM 560 C C . GLY A 1 66 ? 8.889 -4.341 -17.634 1.00 79.56 66 GLY A C 1
ATOM 561 O O . GLY A 1 66 ? 9.101 -5.360 -18.298 1.00 79.56 66 GLY A O 1
ATOM 562 N N . ASP A 1 67 ? 8.921 -4.315 -16.295 1.00 66.44 67 ASP A N 1
ATOM 563 C CA . ASP A 1 67 ? 8.970 -5.506 -15.459 1.00 66.44 67 ASP A CA 1
ATOM 564 C C . ASP A 1 67 ? 7.600 -6.171 -15.558 1.00 66.44 67 ASP A C 1
ATOM 566 O O . ASP A 1 67 ? 6.724 -6.062 -14.698 1.00 66.44 67 ASP A O 1
ATOM 570 N N . ASN A 1 68 ? 7.408 -6.841 -16.695 1.00 54.66 68 ASN A N 1
ATOM 571 C CA . ASN A 1 68 ? 6.370 -7.820 -16.892 1.00 54.66 68 ASN A CA 1
ATOM 572 C C . ASN A 1 68 ? 6.413 -8.740 -15.681 1.00 54.66 68 ASN A C 1
ATOM 574 O O . ASN A 1 68 ? 7.357 -9.510 -15.511 1.00 54.66 68 ASN A O 1
ATOM 578 N N . TYR A 1 69 ? 5.372 -8.630 -14.865 1.00 50.50 69 TYR A N 1
ATOM 579 C CA . TYR A 1 69 ? 4.898 -9.627 -13.924 1.00 50.50 69 TYR A CA 1
ATOM 580 C C . TYR A 1 69 ? 4.971 -11.015 -14.585 1.00 50.50 69 TYR A C 1
ATOM 582 O O . TYR A 1 69 ? 4.017 -11.502 -15.189 1.00 50.50 69 TYR A O 1
ATOM 590 N N . ARG A 1 70 ? 6.133 -11.660 -14.519 1.00 44.75 70 ARG A N 1
ATOM 591 C CA . ARG A 1 70 ? 6.301 -13.057 -14.876 1.00 44.75 70 ARG A CA 1
ATOM 592 C C . ARG A 1 70 ? 6.618 -13.756 -13.577 1.00 44.75 70 ARG A C 1
ATOM 594 O O . ARG A 1 70 ? 7.757 -13.782 -13.128 1.00 44.75 70 ARG A O 1
ATOM 601 N N . ASN A 1 71 ? 5.542 -14.261 -12.976 1.00 39.75 71 ASN A N 1
ATOM 602 C CA . ASN A 1 71 ? 5.592 -15.420 -12.103 1.00 39.75 71 ASN A CA 1
ATOM 603 C C . ASN A 1 71 ? 6.639 -16.393 -12.654 1.00 39.75 71 ASN A C 1
ATOM 605 O O . ASN A 1 71 ? 6.450 -16.938 -13.745 1.00 39.75 71 ASN A O 1
ATOM 609 N N . ASN A 1 72 ? 7.720 -16.572 -11.909 1.00 36.47 72 ASN A N 1
ATOM 610 C CA . ASN A 1 72 ? 8.519 -17.782 -11.913 1.00 36.47 72 ASN A CA 1
ATOM 611 C C . ASN A 1 72 ? 8.841 -18.105 -10.457 1.00 36.47 72 ASN A C 1
ATOM 613 O O . ASN A 1 72 ? 9.235 -17.158 -9.738 1.00 36.47 72 ASN A O 1
#

Radius of gyration: 16.01 Å; Cα contacts (8 Å, |Δi|>4): 37; chains: 1; bounding box: 32×32×45 Å

Organism: NCBI:txid3166643